Protein AF-A0A2N2URR4-F1 (afdb_monomer_lite)

Structure (mmCIF, N/CA/C/O backbone):
data_AF-A0A2N2URR4-F1
#
_entry.id   AF-A0A2N2URR4-F1
#
loop_
_atom_site.group_PDB
_atom_site.id
_atom_site.type_symbol
_atom_site.label_atom_id
_atom_site.label_alt_id
_atom_site.label_comp_id
_atom_site.label_asym_id
_atom_site.label_entity_id
_atom_site.label_seq_id
_atom_site.pdbx_PDB_ins_code
_atom_site.Cartn_x
_atom_site.Cartn_y
_atom_site.Cartn_z
_atom_site.occupancy
_atom_site.B_iso_or_equiv
_atom_site.auth_seq_id
_atom_site.auth_comp_id
_atom_site.auth_asym_id
_atom_site.auth_atom_id
_atom_site.pdbx_PDB_model_num
ATOM 1 N N . MET A 1 1 ? 1.337 9.596 -25.517 1.00 46.19 1 MET A N 1
ATOM 2 C CA . MET A 1 1 ? 1.410 10.454 -24.308 1.00 46.19 1 MET A CA 1
ATOM 3 C C . MET A 1 1 ? 1.460 9.552 -23.079 1.00 46.19 1 MET A C 1
ATOM 5 O O . MET A 1 1 ? 0.542 8.764 -22.909 1.00 46.19 1 MET A O 1
ATOM 9 N N . SER A 1 2 ? 2.517 9.588 -22.257 1.00 57.88 2 SER A N 1
ATOM 10 C CA . SER A 1 2 ? 2.590 8.733 -21.056 1.00 57.88 2 SER A CA 1
ATOM 11 C C . SER A 1 2 ? 1.686 9.294 -19.951 1.00 57.88 2 SER A C 1
ATOM 13 O O . SER A 1 2 ? 1.789 10.472 -19.613 1.00 57.88 2 SER A O 1
ATOM 15 N N . ALA A 1 3 ? 0.792 8.476 -19.392 1.00 72.62 3 ALA A N 1
ATOM 16 C CA . ALA A 1 3 ? -0.072 8.891 -18.290 1.00 72.62 3 ALA A CA 1
ATOM 17 C C . ALA A 1 3 ? 0.761 9.239 -17.038 1.00 72.62 3 ALA A C 1
ATOM 19 O O . ALA A 1 3 ? 1.677 8.505 -16.648 1.00 72.62 3 ALA A O 1
ATOM 20 N N . LYS A 1 4 ? 0.439 10.361 -16.379 1.00 85.06 4 LYS A N 1
ATOM 21 C CA . LYS A 1 4 ? 1.104 10.796 -15.140 1.00 85.06 4 LYS A CA 1
ATOM 22 C C . LYS A 1 4 ? 0.827 9.797 -14.011 1.00 85.06 4 LYS A C 1
ATOM 24 O O . LYS A 1 4 ? -0.325 9.443 -13.774 1.00 85.06 4 LYS A O 1
ATOM 29 N N . LYS A 1 5 ? 1.874 9.378 -13.288 1.00 85.81 5 LYS A N 1
ATOM 30 C CA . LYS A 1 5 ? 1.745 8.455 -12.147 1.00 85.81 5 LYS A CA 1
ATOM 31 C C . LYS A 1 5 ? 0.863 9.075 -11.047 1.00 85.81 5 LYS A C 1
ATOM 33 O O . LYS A 1 5 ? 1.161 10.195 -10.618 1.00 85.81 5 LYS A O 1
ATOM 38 N N . PRO A 1 6 ? -0.178 8.373 -10.560 1.00 88.94 6 PRO A N 1
ATOM 39 C CA . PRO A 1 6 ? -0.982 8.841 -9.435 1.00 88.94 6 PRO A CA 1
ATOM 40 C C . PRO A 1 6 ? -0.162 8.977 -8.147 1.00 88.94 6 PRO A C 1
ATOM 42 O O . PRO A 1 6 ? 0.801 8.240 -7.920 1.00 88.94 6 PRO A O 1
ATOM 45 N N . LYS A 1 7 ? -0.562 9.915 -7.282 1.00 88.19 7 LYS A N 1
ATOM 46 C CA . LYS A 1 7 ? 0.075 10.124 -5.975 1.00 88.19 7 LYS A CA 1
ATOM 47 C C . LYS A 1 7 ? -0.160 8.907 -5.076 1.00 88.19 7 LYS A C 1
ATOM 49 O O . LYS A 1 7 ? -1.288 8.435 -4.963 1.00 88.19 7 LYS A O 1
ATOM 54 N N . LEU A 1 8 ? 0.903 8.437 -4.427 1.00 86.69 8 LEU A N 1
ATOM 55 C CA . LEU A 1 8 ? 0.829 7.369 -3.434 1.00 86.69 8 LEU A CA 1
ATOM 56 C C . LEU A 1 8 ? 0.353 7.937 -2.092 1.00 86.69 8 LEU A C 1
ATOM 58 O O . LEU A 1 8 ? 0.831 8.984 -1.659 1.00 86.69 8 LEU A O 1
ATOM 62 N N . LEU A 1 9 ? -0.575 7.240 -1.442 1.00 81.88 9 LEU A N 1
ATOM 63 C CA . LEU A 1 9 ? -1.037 7.528 -0.082 1.00 81.88 9 LEU A CA 1
ATOM 64 C C . LEU A 1 9 ? -0.044 7.042 0.976 1.00 81.88 9 LEU A C 1
ATOM 66 O O . LEU A 1 9 ? 0.084 7.639 2.039 1.00 81.88 9 LEU A O 1
ATOM 70 N N . PHE A 1 10 ? 0.669 5.963 0.667 1.00 88.12 10 PHE A N 1
ATOM 71 C CA . PHE A 1 10 ? 1.544 5.253 1.590 1.00 88.12 10 PHE A CA 1
ATOM 72 C C . PHE A 1 10 ? 3.007 5.544 1.262 1.00 88.12 10 PHE A C 1
ATOM 74 O O . PHE A 1 1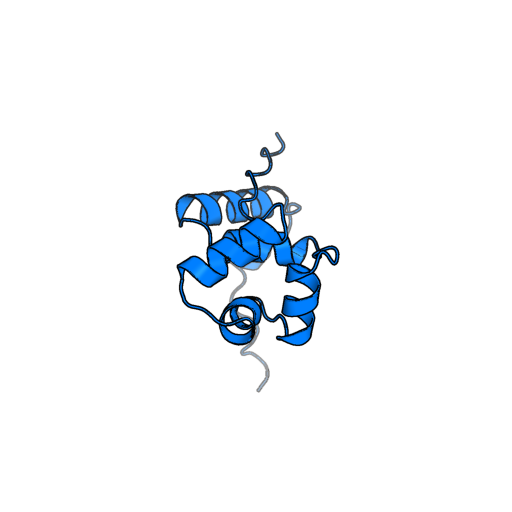0 ? 3.716 4.698 0.723 1.00 88.12 10 PHE A O 1
ATOM 81 N N . THR A 1 11 ? 3.443 6.778 1.520 1.00 84.81 11 THR A N 1
ATOM 82 C CA . THR A 1 11 ? 4.812 7.227 1.202 1.00 84.81 11 THR A CA 1
ATOM 83 C C . THR A 1 11 ? 5.798 7.037 2.347 1.00 84.81 11 THR A C 1
ATOM 85 O O . THR A 1 11 ? 7.001 7.067 2.109 1.00 84.81 11 THR A O 1
ATOM 88 N N . THR A 1 12 ? 5.315 6.855 3.579 1.00 91.88 12 THR A N 1
ATOM 89 C CA . THR A 1 12 ? 6.154 6.670 4.770 1.00 91.88 12 THR A CA 1
ATOM 90 C C . THR A 1 12 ? 5.659 5.496 5.620 1.00 91.88 12 THR A C 1
ATOM 92 O O . THR A 1 12 ? 4.462 5.185 5.598 1.00 91.88 12 THR A O 1
ATOM 95 N N . PRO A 1 13 ? 6.548 4.853 6.403 1.00 93.75 13 PRO A N 1
ATOM 96 C CA . PRO A 1 13 ? 6.154 3.824 7.368 1.00 93.75 13 PRO A CA 1
ATOM 97 C C . PRO A 1 13 ? 5.086 4.316 8.354 1.00 93.75 13 PRO A C 1
ATOM 99 O O . PRO A 1 13 ? 4.143 3.592 8.664 1.00 93.75 13 PRO A O 1
ATOM 102 N N . ASP A 1 14 ? 5.197 5.567 8.803 1.00 95.00 14 ASP A N 1
ATOM 103 C CA . ASP A 1 14 ? 4.269 6.199 9.742 1.00 95.00 14 ASP A CA 1
ATOM 104 C C . ASP A 1 14 ? 2.863 6.327 9.164 1.00 95.00 14 ASP A C 1
ATOM 106 O O . ASP A 1 14 ? 1.906 5.938 9.830 1.00 95.00 14 ASP A O 1
ATOM 110 N N . ALA A 1 15 ? 2.735 6.753 7.903 1.00 93.69 15 ALA A N 1
ATOM 111 C CA . ALA A 1 15 ? 1.442 6.839 7.227 1.00 93.69 15 ALA A CA 1
ATOM 112 C C . ALA A 1 15 ? 0.767 5.461 7.101 1.00 93.69 15 ALA A C 1
ATOM 114 O O . ALA A 1 15 ? -0.448 5.337 7.257 1.00 93.69 15 ALA A O 1
ATOM 115 N N . ILE A 1 16 ? 1.553 4.405 6.863 1.00 95.88 16 ILE A N 1
ATOM 116 C CA . ILE A 1 16 ? 1.050 3.025 6.814 1.00 95.88 16 ILE A CA 1
ATOM 117 C C . ILE A 1 16 ? 0.568 2.582 8.200 1.00 95.88 16 ILE A C 1
ATOM 119 O O . ILE A 1 16 ? -0.548 2.076 8.331 1.00 95.88 16 ILE A O 1
ATOM 123 N N . ARG A 1 17 ? 1.377 2.814 9.245 1.00 96.19 17 ARG A N 1
ATOM 124 C CA . ARG A 1 17 ? 1.024 2.493 10.637 1.00 96.19 17 A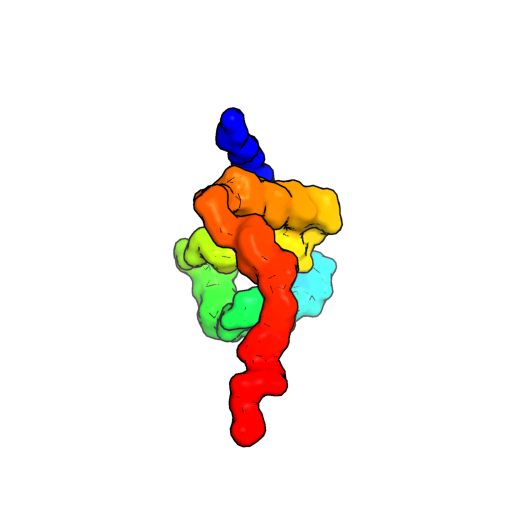RG A CA 1
ATOM 125 C C . ARG A 1 17 ? -0.239 3.219 11.084 1.00 96.19 17 ARG A C 1
ATOM 127 O O . ARG A 1 17 ? -1.109 2.600 11.692 1.00 96.19 17 ARG A O 1
ATOM 134 N N . GLU A 1 18 ? -0.336 4.510 10.797 1.00 95.88 18 GLU A N 1
ATOM 135 C CA . GLU A 1 18 ? -1.487 5.335 11.150 1.00 95.88 18 GLU A CA 1
ATOM 136 C C . GLU A 1 18 ? -2.750 4.840 10.449 1.00 95.88 18 GLU A C 1
ATOM 138 O O . GLU A 1 18 ? -3.759 4.595 11.109 1.00 95.88 18 GLU A O 1
ATOM 143 N N . HIS A 1 19 ? -2.679 4.591 9.138 1.00 96.12 19 HIS A N 1
ATOM 144 C CA . HIS A 1 19 ? -3.807 4.050 8.391 1.00 96.12 19 HIS A CA 1
ATOM 145 C C . HIS A 1 19 ? -4.258 2.699 8.953 1.00 96.12 19 HIS A C 1
ATOM 147 O O . HIS A 1 19 ? -5.451 2.500 9.182 1.00 96.12 19 HIS A O 1
ATOM 153 N N . ARG A 1 20 ? -3.324 1.782 9.230 1.00 97.25 20 ARG A N 1
ATOM 154 C CA . ARG A 1 20 ? -3.638 0.478 9.824 1.00 97.25 20 ARG A CA 1
ATOM 155 C C . ARG A 1 20 ? -4.333 0.626 11.181 1.00 97.25 20 ARG A C 1
ATOM 157 O O . ARG A 1 20 ? -5.379 0.019 11.404 1.00 97.25 20 ARG A O 1
ATOM 164 N N . ARG A 1 21 ? -3.771 1.451 12.072 1.00 97.06 21 ARG A N 1
ATOM 165 C CA . ARG A 1 21 ? -4.311 1.703 13.420 1.00 97.06 21 ARG A CA 1
ATOM 166 C C . ARG A 1 21 ? -5.689 2.355 13.373 1.00 97.06 21 ARG A C 1
ATOM 168 O O . ARG A 1 21 ? -6.562 1.948 14.130 1.00 97.06 21 ARG A O 1
ATOM 175 N N . LYS A 1 22 ? -5.912 3.302 12.456 1.00 97.00 22 LYS A N 1
ATOM 176 C CA . LYS A 1 22 ? -7.211 3.961 12.251 1.00 97.00 22 LYS A CA 1
ATOM 177 C C . LYS A 1 22 ? -8.329 2.974 11.902 1.00 97.00 22 LYS A C 1
ATOM 179 O O . LYS A 1 22 ? -9.478 3.222 12.243 1.00 97.00 22 LYS A O 1
ATOM 184 N N . HIS A 1 23 ? -7.994 1.860 11.253 1.00 95.69 23 HIS A N 1
ATOM 185 C CA . HIS A 1 23 ? -8.944 0.799 10.911 1.00 95.69 23 HIS A CA 1
ATOM 186 C C . HIS A 1 23 ? -8.996 -0.330 11.952 1.00 95.69 23 HIS A C 1
ATOM 188 O O . HIS A 1 23 ? -9.648 -1.340 11.708 1.00 95.69 23 HIS A O 1
ATOM 194 N N . GLY A 1 24 ? -8.307 -0.192 13.092 1.00 97.25 24 GLY A N 1
ATOM 195 C CA . GLY A 1 24 ? -8.317 -1.189 14.167 1.00 97.25 24 GLY A CA 1
ATOM 196 C C . GLY A 1 24 ? -7.636 -2.514 13.816 1.00 97.25 24 GLY A C 1
ATOM 197 O O . GLY A 1 24 ? -7.855 -3.501 14.506 1.00 97.25 24 GLY A O 1
ATOM 198 N N . LEU A 1 25 ? -6.817 -2.552 12.759 1.00 97.62 25 LEU A N 1
ATOM 199 C CA . LEU A 1 25 ? -6.212 -3.788 12.260 1.00 97.62 25 LEU A CA 1
ATOM 200 C C . LEU A 1 25 ? -4.866 -4.071 12.930 1.00 97.62 25 LEU A C 1
ATOM 202 O O . LEU A 1 25 ? -4.029 -3.174 13.110 1.00 97.62 25 LEU A O 1
ATOM 206 N N . ASN A 1 26 ? -4.593 -5.340 13.217 1.00 97.62 26 ASN A N 1
ATOM 207 C CA . ASN A 1 26 ? -3.247 -5.780 13.572 1.00 97.62 26 ASN A CA 1
ATOM 208 C C . ASN A 1 26 ? -2.357 -5.923 12.315 1.00 97.62 26 ASN A C 1
ATOM 210 O O . ASN A 1 26 ? -2.809 -5.781 11.176 1.00 97.62 26 ASN A O 1
ATOM 214 N N . GLN A 1 27 ? -1.052 -6.153 12.506 1.00 97.81 27 GLN A N 1
ATOM 215 C CA . GLN A 1 27 ? -0.114 -6.271 11.381 1.00 97.81 27 GLN A CA 1
ATOM 216 C C . GLN A 1 27 ? -0.465 -7.444 10.457 1.00 97.81 27 GLN A C 1
ATOM 218 O O . GLN A 1 27 ? -0.421 -7.292 9.242 1.00 97.81 27 GLN A O 1
ATOM 223 N N . PHE A 1 28 ? -0.833 -8.600 11.003 1.00 97.75 28 PHE A N 1
ATOM 224 C CA . PHE A 1 28 ? -1.180 -9.757 10.187 1.00 97.75 28 PHE A CA 1
ATOM 225 C C . PHE A 1 28 ? -2.414 -9.484 9.314 1.00 97.75 28 PHE A C 1
ATOM 227 O O . PHE A 1 28 ? -2.358 -9.676 8.104 1.00 97.75 28 PHE A O 1
ATOM 234 N N . GLU A 1 29 ? -3.496 -8.963 9.888 1.00 97.94 29 GLU A N 1
ATOM 235 C CA . GLU A 1 29 ? -4.742 -8.648 9.169 1.00 97.94 29 GLU A CA 1
ATOM 236 C C . GLU A 1 29 ? -4.545 -7.612 8.063 1.00 97.94 29 GLU A C 1
ATOM 238 O O . GLU A 1 29 ? -5.168 -7.692 7.006 1.00 97.94 29 GLU A O 1
ATOM 243 N N . PHE A 1 30 ? -3.680 -6.628 8.302 1.00 98.06 30 PHE A N 1
ATOM 244 C CA . PHE A 1 30 ? -3.363 -5.609 7.314 1.00 98.06 30 PHE A CA 1
ATOM 245 C C . PHE A 1 30 ? -2.487 -6.181 6.191 1.00 98.06 30 PHE A C 1
ATOM 247 O O . PHE A 1 30 ? -2.847 -6.153 5.020 1.00 98.06 30 PHE A O 1
ATOM 254 N N . TRP A 1 31 ? -1.343 -6.767 6.531 1.00 97.94 31 TRP A N 1
ATOM 255 C CA . TRP A 1 31 ? -0.360 -7.182 5.531 1.00 97.94 31 TRP A CA 1
ATOM 256 C C . TRP A 1 31 ? -0.776 -8.434 4.743 1.00 97.94 31 TRP A C 1
ATOM 258 O O . TRP A 1 31 ? -0.440 -8.546 3.561 1.00 97.94 31 TRP A O 1
ATOM 268 N N . SER A 1 32 ? -1.580 -9.323 5.336 1.00 97.56 32 SER A N 1
ATOM 269 C CA . SER A 1 32 ? -2.079 -10.535 4.667 1.00 97.56 32 SER A CA 1
ATOM 270 C C . SER A 1 32 ? -2.938 -10.239 3.437 1.00 97.56 32 SER A C 1
ATOM 272 O O . SER A 1 32 ? -2.850 -10.978 2.458 1.00 97.56 32 SER A O 1
ATOM 274 N N . ARG A 1 33 ? -3.684 -9.121 3.410 1.00 96.56 33 ARG A N 1
ATOM 275 C CA . ARG A 1 33 ? -4.460 -8.704 2.222 1.00 96.56 33 ARG A CA 1
ATOM 276 C C . ARG A 1 33 ? -3.589 -8.445 0.996 1.00 96.56 33 ARG A C 1
ATOM 278 O O . ARG A 1 33 ? -4.079 -8.498 -0.126 1.00 96.56 33 ARG A O 1
ATOM 285 N N . LEU A 1 34 ? -2.309 -8.148 1.211 1.00 96.75 34 LEU A N 1
ATOM 286 C CA . LEU A 1 34 ? -1.327 -7.890 0.158 1.00 96.75 34 LEU A CA 1
ATOM 287 C C . LEU A 1 34 ? -0.424 -9.104 -0.105 1.00 96.75 34 LEU A C 1
ATOM 289 O O . LEU A 1 34 ? 0.573 -8.973 -0.812 1.00 96.75 34 LEU A O 1
ATOM 293 N N . GLY A 1 35 ? -0.716 -10.259 0.505 1.00 97.12 35 GLY A N 1
ATOM 294 C CA . GLY A 1 35 ? 0.143 -11.444 0.448 1.00 97.12 35 GLY A CA 1
ATOM 295 C C . GLY A 1 35 ? 1.466 -11.287 1.206 1.00 97.12 35 GLY A C 1
ATOM 296 O O . GLY A 1 35 ? 2.420 -12.015 0.941 1.00 97.12 35 GLY A O 1
ATOM 297 N N . VAL A 1 36 ? 1.559 -10.330 2.135 1.00 97.81 36 VAL A N 1
ATOM 298 C CA . VAL A 1 36 ? 2.766 -10.071 2.929 1.00 97.81 36 VAL A CA 1
ATOM 299 C C . VAL A 1 36 ? 2.634 -10.739 4.299 1.00 97.81 36 VAL A C 1
ATOM 301 O O . VAL A 1 36 ? 1.618 -10.606 4.980 1.00 97.81 36 VAL A O 1
ATOM 304 N N . THR A 1 37 ? 3.680 -11.447 4.733 1.00 98.00 37 THR A N 1
ATOM 305 C CA . THR A 1 37 ? 3.726 -12.075 6.064 1.00 98.00 37 THR A CA 1
ATOM 306 C C . THR A 1 37 ? 3.755 -11.029 7.183 1.00 98.00 37 THR A C 1
ATOM 308 O O . THR A 1 37 ? 4.227 -9.909 6.985 1.00 98.00 37 THR A O 1
ATOM 311 N N . GLN A 1 38 ? 3.335 -11.394 8.401 1.00 96.69 38 GLN A N 1
ATOM 312 C CA . GLN A 1 38 ? 3.390 -10.477 9.551 1.00 96.69 38 GLN A CA 1
ATOM 313 C C . GLN A 1 38 ? 4.814 -9.958 9.813 1.00 96.69 38 GLN A C 1
ATOM 315 O O . GLN A 1 38 ? 5.000 -8.758 10.018 1.00 96.69 38 GLN A O 1
ATOM 320 N N . SER A 1 39 ? 5.830 -10.825 9.743 1.00 97.75 39 SER A N 1
ATOM 321 C CA . SER A 1 39 ? 7.228 -10.428 9.948 1.00 97.75 39 SER A CA 1
ATOM 322 C C . SER A 1 39 ? 7.750 -9.520 8.827 1.00 97.75 39 SER A C 1
ATOM 324 O O . SER A 1 39 ? 8.531 -8.604 9.090 1.00 97.75 39 SER A O 1
ATOM 326 N N . GLY A 1 40 ? 7.291 -9.720 7.587 1.00 97.25 40 GLY A N 1
ATOM 327 C CA . GLY A 1 40 ? 7.554 -8.816 6.466 1.00 97.25 40 GLY A CA 1
ATOM 328 C C . GLY A 1 40 ? 6.938 -7.436 6.693 1.00 97.25 40 GLY A C 1
ATOM 329 O O . GLY A 1 40 ? 7.640 -6.428 6.632 1.00 97.25 40 GLY A O 1
ATOM 330 N N . GLY A 1 41 ? 5.656 -7.407 7.053 1.00 97.31 41 GLY A N 1
ATOM 331 C CA . GLY A 1 41 ? 4.919 -6.190 7.371 1.00 97.31 41 GLY A CA 1
ATOM 332 C C . GLY A 1 41 ? 5.520 -5.394 8.528 1.00 97.31 41 GLY A C 1
ATOM 333 O O . GLY A 1 41 ? 5.698 -4.181 8.427 1.00 97.31 41 GLY A O 1
ATOM 334 N N . SER A 1 42 ? 5.938 -6.082 9.593 1.00 97.81 42 SER A N 1
ATOM 335 C CA . SER A 1 42 ? 6.637 -5.463 10.723 1.00 97.81 42 SER A CA 1
ATOM 336 C C . SER A 1 42 ? 7.914 -4.742 10.281 1.00 97.81 42 SER A C 1
ATOM 338 O O . SER A 1 42 ? 8.149 -3.601 10.674 1.00 97.81 42 SER A O 1
ATOM 340 N N . ARG A 1 43 ? 8.720 -5.347 9.397 1.00 98.12 43 ARG A N 1
ATOM 341 C CA . ARG A 1 43 ? 9.930 -4.695 8.864 1.00 98.12 43 ARG A CA 1
ATOM 342 C C . ARG A 1 43 ? 9.592 -3.431 8.076 1.00 98.12 43 ARG A C 1
ATOM 344 O O . ARG A 1 43 ? 10.289 -2.431 8.221 1.00 98.12 43 ARG A O 1
ATOM 351 N N . TYR A 1 44 ? 8.540 -3.468 7.260 1.00 97.38 44 TYR A N 1
ATOM 352 C CA . TYR A 1 44 ? 8.089 -2.309 6.486 1.00 97.38 44 TYR A CA 1
ATOM 353 C C . TYR A 1 44 ? 7.622 -1.160 7.388 1.00 97.38 44 TYR A C 1
ATOM 355 O O . TYR A 1 44 ? 8.013 -0.014 7.179 1.00 97.38 44 T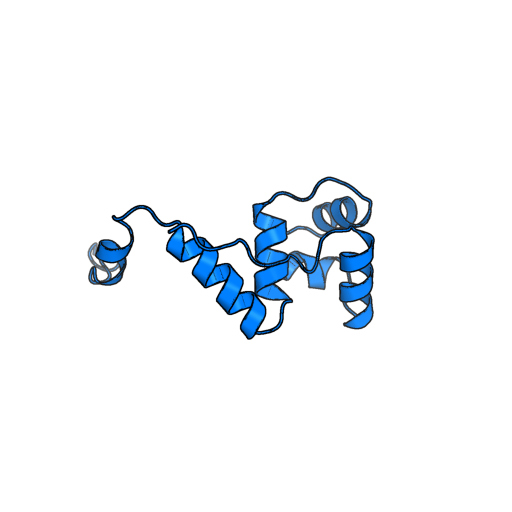YR A O 1
ATOM 363 N N . GLU A 1 45 ? 6.865 -1.460 8.445 1.00 96.62 45 GLU A N 1
ATOM 364 C CA . GLU A 1 45 ? 6.412 -0.461 9.427 1.00 96.62 45 GLU A CA 1
ATOM 365 C C . GLU A 1 45 ? 7.547 0.156 10.263 1.00 96.62 45 GLU A C 1
ATOM 367 O O . GLU A 1 45 ? 7.377 1.251 10.804 1.00 96.62 45 GLU A O 1
ATOM 372 N N . ASN A 1 46 ? 8.694 -0.525 10.340 1.00 96.62 46 ASN A N 1
ATOM 373 C CA . ASN A 1 46 ? 9.905 -0.090 11.042 1.00 96.62 46 ASN A CA 1
ATOM 374 C C . ASN A 1 46 ? 10.977 0.496 10.100 1.00 96.62 46 ASN A C 1
ATOM 376 O O . ASN A 1 46 ? 12.149 0.569 10.458 1.00 96.62 46 ASN A O 1
ATOM 380 N N . GLY A 1 47 ? 10.598 0.913 8.888 1.00 92.12 47 GLY A N 1
ATOM 381 C CA . GLY A 1 47 ? 11.479 1.695 8.012 1.00 92.12 47 GLY A CA 1
ATOM 382 C C . GLY A 1 47 ? 12.299 0.897 7.005 1.00 92.12 47 GLY A C 1
ATOM 383 O O . GLY A 1 47 ? 13.083 1.487 6.263 1.00 92.12 47 GLY A O 1
ATOM 384 N N . ARG A 1 48 ? 12.104 -0.424 6.895 1.00 94.12 48 ARG A N 1
ATOM 385 C CA . ARG A 1 48 ? 12.665 -1.165 5.759 1.00 94.12 48 ARG A CA 1
ATOM 386 C C . ARG A 1 48 ? 12.032 -0.671 4.461 1.00 94.12 48 ARG A C 1
ATOM 388 O O . ARG A 1 48 ? 10.816 -0.513 4.381 1.00 94.12 48 ARG A O 1
ATOM 395 N N . ASN A 1 49 ? 12.855 -0.531 3.422 1.00 94.62 49 ASN A N 1
ATOM 396 C CA . ASN A 1 49 ? 12.369 -0.206 2.088 1.00 94.62 49 ASN A CA 1
ATOM 397 C C . ASN A 1 49 ? 11.289 -1.203 1.626 1.00 94.62 49 ASN A C 1
ATOM 399 O O . ASN A 1 49 ? 11.487 -2.423 1.670 1.00 94.62 49 ASN A O 1
ATOM 403 N N . ILE A 1 50 ? 10.161 -0.665 1.173 1.00 95.31 50 ILE A N 1
ATOM 404 C CA . ILE A 1 50 ? 9.014 -1.436 0.697 1.00 95.31 50 ILE A CA 1
ATOM 405 C C . ILE A 1 50 ? 9.176 -1.644 -0.812 1.00 95.31 50 ILE A C 1
ATOM 407 O O . ILE A 1 50 ? 9.335 -0.653 -1.530 1.00 95.31 50 ILE A O 1
ATOM 411 N N . PRO A 1 51 ? 9.109 -2.883 -1.333 1.00 94.88 51 PRO A N 1
ATOM 412 C CA . PRO A 1 51 ? 9.167 -3.121 -2.772 1.00 94.88 51 PRO A CA 1
ATOM 413 C C . PRO A 1 51 ? 8.095 -2.329 -3.529 1.00 94.88 51 PRO A C 1
ATOM 415 O O . PRO A 1 51 ? 6.969 -2.179 -3.053 1.00 94.88 51 PRO A O 1
ATOM 418 N N . THR A 1 52 ? 8.414 -1.855 -4.735 1.00 92.62 52 THR A N 1
ATOM 419 C CA . THR A 1 52 ? 7.486 -1.045 -5.543 1.00 92.62 52 THR A CA 1
ATOM 420 C C . THR A 1 52 ? 6.154 -1.751 -5.790 1.00 92.62 52 THR A C 1
ATOM 422 O O . THR A 1 52 ? 5.110 -1.110 -5.724 1.00 92.62 52 THR A O 1
ATOM 425 N N . SER A 1 53 ? 6.169 -3.067 -6.014 1.00 94.38 53 SER A N 1
ATOM 426 C CA . SER A 1 53 ? 4.955 -3.878 -6.160 1.00 94.38 53 SER A CA 1
ATOM 427 C C . SER A 1 53 ? 4.035 -3.764 -4.941 1.00 94.38 53 SER A C 1
ATOM 429 O O . SER A 1 53 ? 2.845 -3.500 -5.091 1.00 94.38 53 SER A O 1
ATOM 431 N N . VAL A 1 54 ? 4.589 -3.861 -3.732 1.00 96.19 54 VAL A N 1
ATOM 432 C CA . VAL A 1 54 ? 3.830 -3.740 -2.478 1.00 96.19 54 VAL A CA 1
ATOM 433 C C . VAL A 1 54 ? 3.293 -2.317 -2.287 1.00 96.19 54 VAL A C 1
ATOM 435 O O . VAL A 1 54 ? 2.151 -2.155 -1.872 1.00 96.19 54 VAL A O 1
ATOM 438 N N . GLN A 1 55 ? 4.055 -1.279 -2.653 1.00 94.75 55 GLN A N 1
ATOM 439 C CA . GLN A 1 55 ? 3.571 0.113 -2.608 1.00 94.75 55 GLN A CA 1
ATOM 440 C C . GLN A 1 55 ? 2.367 0.349 -3.534 1.00 94.75 55 GLN A C 1
ATOM 442 O O . GLN A 1 55 ? 1.435 1.072 -3.180 1.00 94.75 55 GLN A O 1
ATOM 447 N N . LEU A 1 56 ? 2.373 -0.265 -4.720 1.00 94.50 56 LEU A N 1
ATOM 448 C CA . LEU A 1 56 ? 1.246 -0.201 -5.651 1.00 94.50 56 LEU A CA 1
ATOM 449 C C . LEU A 1 56 ? 0.031 -0.946 -5.091 1.00 94.50 56 LEU A C 1
ATOM 451 O O . LEU A 1 56 ? -1.073 -0.407 -5.111 1.00 94.50 56 LEU A O 1
ATOM 455 N N . LEU A 1 57 ? 0.237 -2.145 -4.538 1.00 96.50 57 LEU A N 1
ATOM 456 C CA . LEU A 1 57 ? -0.836 -2.927 -3.922 1.00 96.50 57 LEU A CA 1
ATOM 457 C C . LEU A 1 57 ? -1.452 -2.215 -2.715 1.00 96.50 57 LEU A C 1
ATOM 459 O O . LEU A 1 57 ? -2.672 -2.192 -2.603 1.00 96.50 57 LEU A O 1
ATOM 463 N N . LEU A 1 58 ? -0.649 -1.558 -1.873 1.00 96.06 58 LEU A N 1
ATOM 464 C CA . LEU A 1 58 ? -1.146 -0.704 -0.790 1.00 96.06 58 LEU A CA 1
ATOM 465 C C . LEU A 1 58 ? -2.130 0.348 -1.323 1.00 96.06 58 LEU A C 1
ATOM 467 O O . LEU A 1 58 ? -3.221 0.518 -0.781 1.00 96.06 58 LEU A O 1
ATOM 471 N N . GLN A 1 59 ? -1.772 1.023 -2.419 1.00 95.00 59 GLN A N 1
ATOM 472 C CA . GLN A 1 59 ? -2.623 2.042 -3.030 1.00 95.00 59 GLN A CA 1
ATOM 473 C C . GLN A 1 59 ? -3.924 1.471 -3.607 1.00 95.00 59 GLN A C 1
ATOM 475 O O . GLN A 1 59 ? -4.964 2.122 -3.518 1.00 95.00 59 GLN A O 1
ATOM 480 N N . ILE A 1 60 ? -3.856 0.292 -4.223 1.00 95.50 60 ILE A N 1
ATOM 481 C CA . ILE A 1 60 ? -5.007 -0.364 -4.852 1.00 95.50 60 ILE A CA 1
ATOM 482 C C . ILE A 1 60 ? -5.957 -0.927 -3.788 1.00 95.50 60 ILE A C 1
ATOM 484 O O . ILE A 1 60 ? -7.165 -0.764 -3.913 1.00 95.50 60 ILE A O 1
ATOM 488 N N . ALA A 1 61 ? -5.424 -1.547 -2.734 1.00 96.12 61 ALA A N 1
ATOM 489 C CA . ALA A 1 61 ? -6.211 -2.229 -1.709 1.00 96.12 61 ALA A CA 1
ATOM 490 C C . ALA A 1 61 ? -6.851 -1.279 -0.686 1.00 96.12 61 ALA A C 1
ATOM 492 O O . ALA A 1 61 ? -7.935 -1.566 -0.184 1.00 96.12 61 ALA A O 1
ATOM 493 N N . TYR A 1 62 ? -6.182 -0.169 -0.358 1.00 95.50 62 TYR A N 1
ATOM 494 C CA . TYR A 1 62 ? -6.596 0.727 0.731 1.00 95.50 62 TYR A CA 1
ATOM 495 C C . TYR A 1 62 ? -6.882 2.167 0.293 1.00 95.50 62 TYR A C 1
ATOM 497 O O . TYR A 1 62 ? -7.300 2.996 1.103 1.00 95.50 62 TYR A O 1
ATOM 505 N N . GLY A 1 63 ? -6.643 2.498 -0.977 1.00 92.69 63 GLY A N 1
ATOM 506 C CA . GLY A 1 63 ? -7.087 3.764 -1.544 1.00 92.69 63 GLY A CA 1
ATOM 507 C C . GLY A 1 63 ? -8.604 3.809 -1.720 1.00 92.69 63 GLY A C 1
ATOM 508 O O . GLY A 1 63 ? -9.287 2.789 -1.738 1.00 92.69 63 GLY A O 1
ATOM 509 N N . THR A 1 64 ? -9.145 5.011 -1.915 1.00 93.75 64 THR A N 1
ATOM 510 C CA . THR A 1 64 ? -10.530 5.158 -2.386 1.00 93.75 64 THR A CA 1
ATOM 511 C C . THR A 1 64 ? -10.707 4.476 -3.751 1.00 93.75 64 THR A C 1
ATOM 513 O O . THR A 1 64 ? -9.738 4.401 -4.518 1.00 93.75 64 THR A O 1
ATOM 516 N N . PRO A 1 65 ? -11.934 4.074 -4.135 1.00 94.56 65 PRO A N 1
ATOM 517 C CA . PRO A 1 65 ? -12.191 3.462 -5.442 1.00 94.56 65 PRO A CA 1
ATOM 518 C C . PRO A 1 65 ? -11.642 4.286 -6.614 1.00 94.56 65 PRO A C 1
ATOM 520 O O . PRO A 1 65 ? -11.021 3.748 -7.527 1.00 94.56 65 PRO A O 1
ATOM 523 N N . LYS A 1 66 ? -11.771 5.618 -6.544 1.00 93.62 66 LYS A N 1
ATOM 524 C CA . LYS A 1 66 ? -11.221 6.543 -7.545 1.00 93.62 66 LYS A CA 1
ATOM 525 C C . LYS A 1 66 ? -9.696 6.457 -7.646 1.00 93.62 66 LYS A C 1
ATOM 527 O O . LYS A 1 66 ? -9.148 6.480 -8.745 1.00 93.62 66 LYS A O 1
ATOM 532 N N . GLN A 1 67 ? -8.999 6.378 -6.514 1.00 92.69 67 GLN A N 1
ATOM 533 C CA . GLN A 1 67 ? -7.538 6.281 -6.495 1.00 92.69 67 GLN A CA 1
ATOM 534 C C . GLN A 1 67 ? -7.051 4.913 -6.976 1.00 92.69 67 GLN A C 1
ATOM 536 O O . GLN A 1 67 ? -6.081 4.853 -7.730 1.00 92.69 67 GLN A O 1
ATOM 541 N N . ALA A 1 68 ? -7.729 3.837 -6.571 1.00 94.06 68 ALA A N 1
ATOM 542 C CA . ALA A 1 68 ? -7.433 2.490 -7.040 1.00 94.06 68 ALA A CA 1
ATOM 543 C C . ALA A 1 68 ? -7.610 2.395 -8.564 1.00 94.06 68 ALA A C 1
ATOM 545 O O . ALA A 1 68 ? -6.680 1.992 -9.261 1.00 94.06 68 ALA A O 1
ATOM 546 N N . ALA A 1 69 ? -8.740 2.876 -9.092 1.00 93.44 69 ALA A N 1
ATOM 547 C CA . ALA A 1 69 ? -9.008 2.913 -10.528 1.00 93.44 69 ALA A CA 1
ATOM 548 C C . ALA A 1 69 ? -7.957 3.729 -11.296 1.00 93.44 69 ALA A C 1
ATOM 550 O O . ALA A 1 69 ? -7.440 3.266 -12.309 1.00 93.44 69 ALA A O 1
ATOM 551 N N . ALA A 1 70 ? -7.570 4.905 -10.788 1.00 92.81 70 ALA A N 1
ATOM 552 C CA . ALA A 1 70 ? -6.518 5.715 -11.402 1.00 92.81 70 ALA A CA 1
ATOM 553 C C . ALA A 1 70 ? -5.158 4.995 -11.426 1.00 92.81 70 ALA A C 1
ATOM 555 O O . ALA A 1 70 ? -4.425 5.096 -12.410 1.00 92.81 70 ALA A O 1
ATOM 556 N N . MET A 1 71 ? -4.814 4.258 -10.362 1.00 93.62 71 MET A N 1
ATOM 557 C CA . MET A 1 71 ? -3.576 3.476 -10.303 1.00 93.62 71 MET A CA 1
ATOM 558 C C . MET A 1 71 ? -3.592 2.314 -11.297 1.00 93.62 71 MET A C 1
ATOM 560 O O . MET A 1 71 ? -2.624 2.126 -12.033 1.00 93.62 71 MET A O 1
ATOM 564 N N . VAL A 1 72 ? -4.696 1.569 -11.362 1.00 93.06 72 VAL A N 1
ATOM 565 C CA . VAL A 1 72 ? -4.864 0.463 -12.313 1.00 93.06 72 VAL A CA 1
ATOM 566 C C . VAL A 1 72 ? -4.816 0.972 -13.753 1.00 93.06 72 VAL A C 1
ATOM 568 O O . VAL A 1 72 ? -4.065 0.424 -14.557 1.00 93.06 72 VAL A O 1
ATOM 571 N N . ALA A 1 73 ? -5.525 2.058 -14.069 1.00 91.81 73 ALA A N 1
ATOM 572 C CA . ALA A 1 73 ? -5.498 2.669 -15.396 1.00 91.81 73 ALA A CA 1
ATOM 573 C C . ALA A 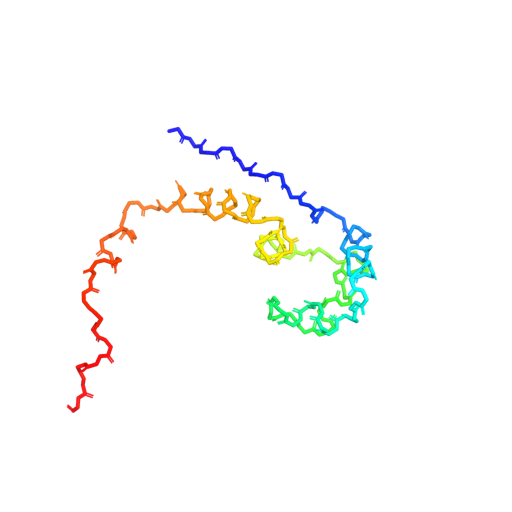1 73 ? -4.080 3.110 -15.794 1.00 91.81 73 ALA A C 1
ATOM 575 O O . ALA A 1 73 ? -3.645 2.871 -16.918 1.00 91.81 73 ALA A O 1
ATOM 576 N N . TRP A 1 74 ? -3.321 3.698 -14.863 1.00 91.56 74 TRP A N 1
ATOM 577 C CA . TRP A 1 74 ? -1.927 4.077 -15.104 1.00 91.56 74 TRP A CA 1
ATOM 578 C C . TRP A 1 74 ? -1.020 2.870 -15.395 1.00 91.56 74 TRP A C 1
ATOM 580 O O . TRP A 1 74 ? -0.165 2.951 -16.277 1.00 91.56 74 TRP A O 1
ATOM 590 N N . LEU A 1 75 ? -1.212 1.748 -14.691 1.00 90.50 75 LEU A N 1
ATOM 591 C CA . LEU A 1 75 ? -0.489 0.499 -14.958 1.00 90.50 75 LEU A CA 1
ATOM 592 C C . LEU A 1 75 ? -0.859 -0.084 -16.329 1.00 90.50 75 LEU A C 1
ATOM 594 O O . LEU A 1 75 ? 0.017 -0.515 -17.073 1.00 90.50 75 LEU A O 1
ATOM 598 N N . GLN A 1 76 ? -2.147 -0.068 -16.676 1.00 88.44 76 GLN A N 1
ATOM 599 C CA . GLN A 1 76 ? -2.657 -0.586 -17.946 1.00 88.44 76 GLN A CA 1
ATOM 600 C C . GLN A 1 76 ? -2.205 0.247 -19.147 1.00 88.44 76 GLN A C 1
ATOM 602 O O . GLN A 1 76 ? -1.825 -0.325 -20.160 1.00 88.44 76 GLN A O 1
ATOM 607 N N . ALA A 1 77 ? -2.153 1.575 -19.022 1.00 86.31 77 ALA A N 1
ATOM 608 C CA . ALA A 1 77 ? -1.646 2.472 -20.066 1.00 86.31 77 ALA A CA 1
ATOM 609 C C . ALA A 1 77 ? -0.157 2.251 -20.392 1.00 86.31 77 ALA A C 1
ATOM 611 O O . ALA A 1 77 ? 0.355 2.774 -21.378 1.00 86.31 77 ALA A O 1
ATOM 612 N N . ARG A 1 78 ? 0.549 1.511 -19.534 1.00 77.88 78 ARG A N 1
ATOM 613 C CA . ARG A 1 78 ? 1.953 1.134 -19.689 1.00 77.88 78 ARG A CA 1
ATOM 614 C C . ARG A 1 78 ? 2.128 -0.281 -20.244 1.00 77.88 78 ARG A C 1
ATOM 616 O O . ARG A 1 78 ? 3.267 -0.728 -20.360 1.00 77.88 78 ARG A O 1
ATOM 623 N N . ARG A 1 79 ? 1.030 -0.990 -20.540 1.00 73.38 79 ARG A N 1
ATOM 624 C CA . ARG A 1 79 ? 1.081 -2.295 -21.201 1.00 73.38 79 ARG A CA 1
ATOM 625 C C . ARG A 1 79 ? 1.652 -2.101 -22.608 1.00 73.38 79 ARG A C 1
ATOM 627 O O . ARG A 1 79 ? 1.114 -1.267 -23.334 1.00 73.38 79 ARG A O 1
ATOM 634 N N . PRO A 1 80 ? 2.698 -2.847 -22.995 1.00 63.59 80 PRO A N 1
ATOM 635 C CA . PRO A 1 80 ? 3.046 -2.958 -24.398 1.00 63.59 80 PRO A CA 1
ATOM 636 C C . PRO A 1 80 ? 1.847 -3.554 -25.147 1.00 63.59 80 PRO A C 1
ATOM 638 O O . PRO A 1 80 ? 1.187 -4.489 -24.676 1.00 63.59 80 PRO A O 1
ATOM 641 N N . ASP A 1 81 ? 1.537 -2.921 -26.266 1.00 56.56 81 ASP A N 1
ATOM 642 C CA . ASP A 1 81 ? 0.685 -3.377 -27.351 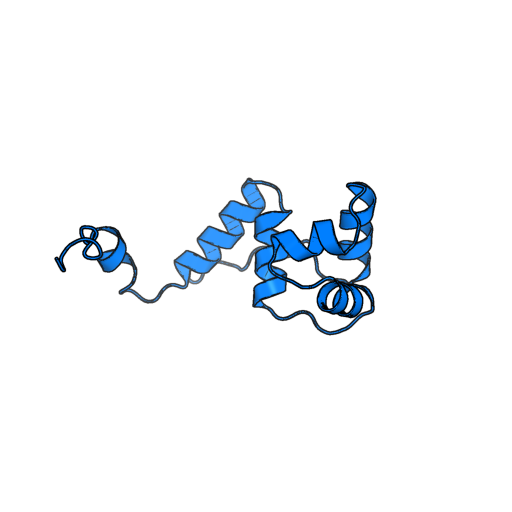1.00 56.56 81 ASP A CA 1
ATOM 643 C C . ASP A 1 81 ? 0.940 -4.870 -27.625 1.00 56.56 81 ASP A C 1
ATOM 645 O O . ASP A 1 81 ? 1.974 -5.265 -28.146 1.00 56.56 81 ASP A O 1
ATOM 649 N N . GLY A 1 82 ? 0.023 -5.714 -27.142 1.00 56.31 82 GLY A N 1
ATOM 650 C CA . GLY A 1 82 ? 0.135 -7.180 -27.159 1.00 56.31 82 GLY A CA 1
ATOM 651 C C . GLY A 1 82 ? -0.668 -7.869 -26.048 1.00 56.31 82 GLY A C 1
ATOM 652 O O . GLY A 1 82 ? -1.154 -8.980 -26.219 1.00 56.31 82 GLY A O 1
ATOM 653 N N . TYR A 1 83 ? -0.918 -7.186 -24.923 1.00 57.53 83 TYR A N 1
ATOM 654 C CA . TYR A 1 83 ? -1.797 -7.710 -23.857 1.00 57.53 83 TYR A CA 1
ATOM 655 C C . TYR A 1 83 ? -3.302 -7.535 -24.122 1.00 57.53 83 TYR A C 1
ATOM 657 O O . TYR A 1 83 ? -4.111 -8.102 -23.390 1.00 57.53 83 TYR A O 1
ATOM 665 N N . GLY A 1 84 ? -3.687 -6.723 -25.112 1.00 54.56 84 GLY A N 1
ATOM 666 C CA . GLY A 1 84 ? -5.091 -6.524 -25.493 1.00 54.56 84 GLY A CA 1
ATOM 667 C C . GLY A 1 84 ? -5.678 -7.720 -26.243 1.00 54.56 84 GLY A C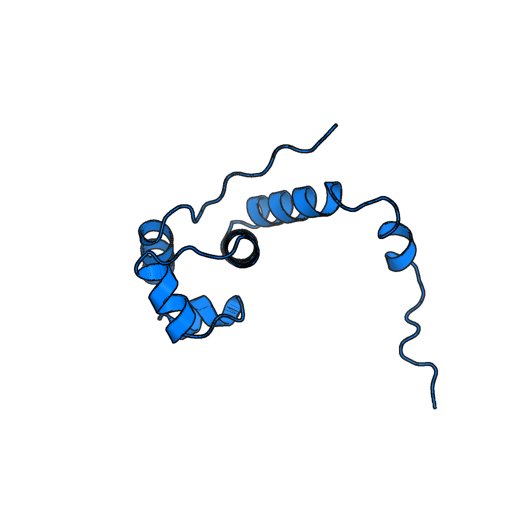 1
ATOM 668 O O . GLY A 1 84 ? -6.841 -8.041 -26.053 1.00 54.56 84 GLY A O 1
ATOM 669 N N . GLU A 1 85 ? -4.852 -8.429 -27.014 1.00 54.69 85 GLU A N 1
ATOM 670 C CA . GLU A 1 85 ? -5.276 -9.560 -27.849 1.00 54.69 85 GLU A CA 1
ATOM 671 C C . GLU A 1 85 ? -5.543 -10.837 -27.026 1.00 54.69 85 GLU A C 1
ATOM 673 O O . GLU A 1 85 ? -6.364 -11.669 -27.394 1.00 54.69 85 GLU A O 1
ATOM 678 N N . LEU A 1 86 ? -4.917 -10.963 -25.849 1.00 54.38 86 LEU A N 1
ATOM 679 C CA . LEU A 1 86 ? -5.123 -12.090 -24.929 1.00 54.38 86 LEU A CA 1
ATOM 680 C C . LEU A 1 86 ? -6.416 -11.989 -24.103 1.00 54.38 86 LEU A C 1
ATOM 682 O O . LEU A 1 86 ? -6.833 -12.987 -23.522 1.00 54.38 86 LEU A O 1
ATOM 686 N N . ALA A 1 87 ? -7.031 -10.805 -24.006 1.00 56.56 87 ALA A N 1
ATOM 687 C CA . ALA A 1 87 ? -8.237 -10.602 -23.197 1.00 56.56 87 ALA A CA 1
ATOM 688 C C . ALA A 1 87 ? -9.509 -11.153 -23.869 1.00 56.56 87 ALA A C 1
ATOM 690 O O . ALA A 1 87 ? -10.437 -11.533 -23.159 1.00 56.56 87 ALA A O 1
ATOM 691 N N . ASP A 1 88 ? -9.509 -11.251 -25.203 1.00 51.19 88 ASP A N 1
ATOM 692 C CA . ASP A 1 88 ? -10.603 -11.819 -26.005 1.00 51.19 88 ASP A CA 1
ATOM 693 C C . ASP A 1 88 ? -10.342 -13.277 -26.425 1.00 51.19 88 ASP A C 1
ATOM 695 O O . ASP A 1 88 ? -11.160 -13.896 -27.110 1.00 51.19 88 ASP A O 1
ATOM 699 N N . ALA A 1 89 ? -9.210 -13.862 -26.017 1.00 49.53 89 ALA A N 1
ATOM 700 C CA . ALA A 1 89 ? -8.928 -15.261 -26.296 1.00 49.53 89 ALA A CA 1
ATOM 701 C C . ALA A 1 89 ? -9.893 -16.148 -25.482 1.00 49.53 89 ALA A C 1
ATOM 703 O O . ALA A 1 89 ? -9.903 -16.063 -24.249 1.00 49.53 89 ALA A O 1
ATOM 704 N N . PRO A 1 90 ? -10.697 -17.019 -26.126 1.00 48.69 90 PRO A N 1
ATOM 705 C CA . PRO A 1 90 ? -11.551 -17.945 -25.400 1.00 48.69 90 PRO A CA 1
ATOM 706 C C . PRO A 1 90 ? -10.690 -18.807 -24.476 1.00 48.69 90 PRO A C 1
ATOM 708 O O . PRO A 1 90 ? -9.601 -19.251 -24.841 1.00 48.69 90 PRO A O 1
ATOM 711 N N . ASN A 1 91 ? -11.191 -18.997 -23.261 1.00 54.16 91 ASN A N 1
ATOM 712 C CA . ASN A 1 91 ? -10.559 -19.677 -22.140 1.00 54.16 91 ASN A CA 1
ATOM 713 C C . ASN A 1 91 ? -10.009 -21.075 -22.522 1.00 54.16 91 ASN A C 1
ATOM 715 O O . ASN A 1 91 ? -10.705 -22.074 -22.368 1.00 54.16 91 ASN A O 1
ATOM 719 N N . ARG A 1 92 ? -8.756 -21.170 -22.996 1.00 53.66 92 ARG A N 1
ATOM 720 C CA . ARG A 1 92 ? -8.109 -22.435 -23.422 1.00 53.66 92 ARG A CA 1
ATOM 721 C C . ARG A 1 92 ? -7.607 -23.317 -22.267 1.00 53.66 92 ARG A C 1
ATOM 723 O O . ARG A 1 92 ? -6.737 -24.154 -22.468 1.00 53.66 92 ARG A O 1
ATOM 730 N N . ILE A 1 93 ? -8.106 -23.128 -21.047 1.00 56.31 93 ILE A N 1
ATOM 731 C CA . ILE A 1 93 ? -7.691 -23.926 -19.874 1.00 56.31 93 ILE A CA 1
ATOM 732 C C . ILE A 1 93 ? -8.604 -25.130 -19.598 1.00 56.31 93 ILE A C 1
ATOM 734 O O . ILE A 1 93 ? -8.384 -25.825 -18.615 1.00 56.31 93 ILE A O 1
ATOM 738 N N . ASN A 1 94 ? -9.579 -25.411 -20.474 1.00 44.34 94 ASN A N 1
ATOM 739 C CA . ASN A 1 94 ? -10.506 -26.543 -20.339 1.00 44.34 94 ASN A CA 1
ATOM 740 C C . ASN A 1 94 ? -10.461 -27.531 -21.530 1.00 44.34 94 ASN A C 1
ATOM 742 O O . ASN A 1 94 ? -11.454 -28.200 -21.798 1.00 44.34 94 ASN A O 1
ATOM 746 N N . GLU A 1 95 ? -9.339 -27.640 -22.248 1.00 45.62 95 GLU A N 1
ATOM 747 C CA . GLU A 1 95 ? -9.158 -28.620 -23.337 1.00 45.62 95 GLU A CA 1
ATOM 748 C C . GLU A 1 95 ? -7.890 -29.457 -23.125 1.00 45.62 95 GLU A C 1
ATOM 750 O O . GLU A 1 95 ? -6.920 -29.344 -23.864 1.00 45.62 95 GLU A O 1
ATOM 755 N N . THR A 1 96 ? -7.899 -30.302 -22.099 1.00 46.59 96 THR A N 1
ATOM 756 C CA . THR A 1 96 ? -7.126 -31.554 -22.074 1.00 46.59 96 THR A CA 1
ATOM 757 C C . THR A 1 96 ? -7.795 -32.496 -21.076 1.00 46.59 96 THR A C 1
ATOM 759 O O . THR A 1 96 ? -7.492 -32.497 -19.883 1.00 46.59 96 THR A O 1
ATOM 762 N N . ALA A 1 97 ? -8.773 -33.242 -21.593 1.00 44.38 97 ALA A N 1
ATOM 763 C CA . ALA A 1 97 ? -9.186 -34.538 -21.067 1.00 44.38 97 ALA A CA 1
ATOM 764 C C . ALA A 1 97 ? -8.351 -35.629 -21.750 1.00 44.38 97 ALA A C 1
ATOM 766 O O . ALA A 1 97 ? -7.987 -35.415 -22.932 1.00 44.38 97 ALA A O 1
#

Radius of gyration: 17.01 Å; chains: 1; bounding box: 25×45×42 Å

Secondary structure (DSSP, 8-state):
-PPPPPPPS--SHHHHHHHHHHTT--HHHHHHTTT--HHHHHHHHTTPPPPHHHHHHHHHHHS-HHHHHHHHHHHHTTS-TTTTTTSSS--TTS---

pLDDT: mean 85.09, std 17.35, range [44.34, 98.12]

Sequence (97 aa):
MSAKKPKLLFTTPDAIREHRRKHGLNQFEFWSRLGVTQSGGSRYENGRNIPTSVQLLLQIAYGTPKQAAAMVAWLQARRPDGYGELADAPNRINETA

Foldseek 3Di:
DQDDAADFQCPALVSVVVLCVVVVHDQQRSCVQVVAHSVRSVCRNVPPDDDPSSSLVCQLVRPDPVSNVSSVVNVVSPDPPPVVVVVPPPDPPPPDD